Protein AF-A0A6J4S06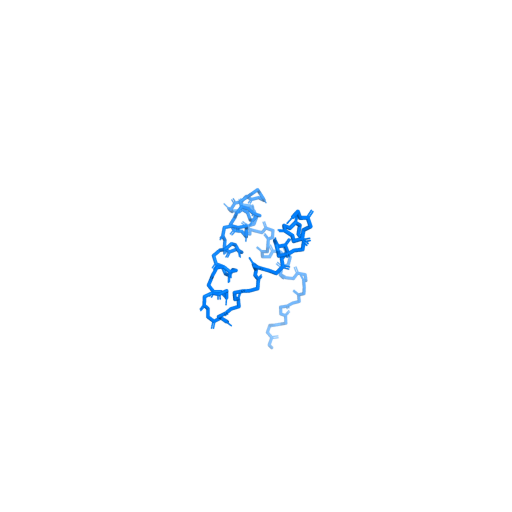5-F1 (afdb_monomer_lite)

Structure (mmCIF, N/CA/C/O backbone):
data_AF-A0A6J4S065-F1
#
_entry.id   AF-A0A6J4S065-F1
#
loop_
_atom_site.group_PDB
_atom_site.id
_atom_site.type_symbol
_atom_site.label_atom_id
_atom_site.label_alt_id
_atom_site.label_comp_id
_atom_site.label_asym_id
_atom_site.label_entity_id
_atom_site.label_seq_id
_atom_site.pdbx_PDB_ins_code
_atom_site.Cartn_x
_atom_site.Cartn_y
_atom_site.Cartn_z
_atom_site.occupancy
_atom_site.B_iso_or_equiv
_atom_site.auth_seq_id
_atom_site.auth_comp_id
_atom_site.auth_asym_id
_atom_site.auth_atom_id
_atom_site.pdbx_PDB_model_num
ATOM 1 N N . MET A 1 1 ? 20.597 -19.845 -6.286 1.00 65.31 1 MET A N 1
ATOM 2 C CA . MET A 1 1 ? 19.359 -19.359 -5.639 1.00 65.31 1 MET A CA 1
ATOM 3 C C . ME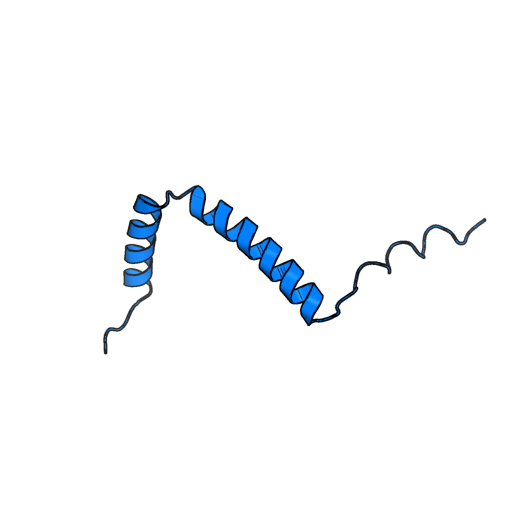T A 1 1 ? 18.988 -18.049 -6.316 1.00 65.31 1 MET A C 1
ATOM 5 O O . MET A 1 1 ? 19.884 -17.215 -6.421 1.00 65.31 1 MET A O 1
ATOM 9 N N . PRO A 1 2 ? 17.768 -17.884 -6.856 1.00 72.06 2 PRO A N 1
ATOM 10 C CA . PRO A 1 2 ? 17.351 -16.606 -7.428 1.00 72.06 2 PRO A CA 1
ATOM 11 C C . PRO A 1 2 ? 17.389 -15.550 -6.320 1.00 72.06 2 PRO A C 1
ATOM 13 O O . PRO A 1 2 ? 16.659 -15.637 -5.335 1.00 72.06 2 PRO A O 1
ATOM 16 N N . ASN A 1 3 ? 18.321 -14.607 -6.437 1.00 75.94 3 ASN A N 1
ATOM 17 C CA . ASN A 1 3 ? 18.419 -13.473 -5.532 1.00 75.94 3 ASN A CA 1
ATOM 18 C C . ASN A 1 3 ? 17.436 -12.425 -6.040 1.00 75.94 3 ASN A C 1
ATOM 20 O O . ASN A 1 3 ? 17.801 -11.611 -6.883 1.00 75.94 3 ASN A O 1
ATOM 24 N N . ILE A 1 4 ? 16.196 -12.476 -5.547 1.00 81.44 4 ILE A N 1
ATOM 25 C CA . ILE A 1 4 ? 15.204 -11.430 -5.803 1.00 81.44 4 ILE A CA 1
ATOM 26 C C . ILE A 1 4 ? 15.694 -10.163 -5.108 1.00 81.44 4 ILE A C 1
ATOM 28 O O . ILE A 1 4 ? 15.465 -9.932 -3.921 1.00 81.44 4 ILE A O 1
ATOM 32 N N . GLY A 1 5 ? 16.452 -9.374 -5.859 1.00 90.25 5 GLY A N 1
ATOM 33 C CA . GLY A 1 5 ? 16.949 -8.092 -5.407 1.00 90.25 5 GLY A CA 1
ATOM 34 C C . GLY A 1 5 ? 15.833 -7.046 -5.391 1.00 90.25 5 GLY A C 1
ATOM 35 O O . GLY A 1 5 ? 14.808 -7.208 -6.061 1.00 90.25 5 GLY A O 1
ATOM 36 N N . PRO A 1 6 ? 16.044 -5.917 -4.695 1.00 93.00 6 PRO A N 1
ATOM 37 C CA . PRO A 1 6 ? 15.094 -4.806 -4.694 1.00 93.00 6 PRO A CA 1
ATOM 38 C C . PRO A 1 6 ? 14.750 -4.313 -6.110 1.00 93.00 6 PRO A C 1
ATOM 40 O O . PRO A 1 6 ? 13.634 -3.865 -6.344 1.00 93.00 6 PRO A O 1
ATOM 43 N N . MET A 1 7 ? 15.666 -4.456 -7.075 1.00 91.62 7 MET A N 1
ATOM 44 C CA . MET A 1 7 ? 15.417 -4.110 -8.479 1.00 91.62 7 MET A CA 1
ATOM 45 C C . MET A 1 7 ? 14.361 -5.024 -9.128 1.00 91.62 7 MET A C 1
ATOM 47 O O . MET A 1 7 ? 13.435 -4.553 -9.782 1.00 91.62 7 MET A O 1
ATOM 51 N N . GLU A 1 8 ? 14.446 -6.333 -8.898 1.00 91.56 8 GLU A N 1
ATOM 52 C CA . GLU A 1 8 ? 13.506 -7.301 -9.469 1.00 91.56 8 GLU A CA 1
ATOM 53 C C . GLU A 1 8 ? 12.109 -7.144 -8.853 1.00 91.56 8 GLU A C 1
ATOM 55 O O . GLU A 1 8 ? 11.105 -7.177 -9.564 1.00 91.56 8 GLU A O 1
ATOM 60 N N . LEU A 1 9 ? 12.046 -6.823 -7.555 1.00 93.62 9 LEU A N 1
ATOM 61 C CA . LEU A 1 9 ? 10.800 -6.451 -6.884 1.00 93.62 9 LEU A CA 1
ATOM 62 C C . LEU A 1 9 ? 10.155 -5.202 -7.510 1.00 93.62 9 LEU A C 1
ATOM 64 O O . LEU A 1 9 ? 8.940 -5.178 -7.699 1.00 93.62 9 LEU A O 1
ATOM 68 N N . ILE A 1 10 ? 10.945 -4.179 -7.861 1.00 94.31 10 ILE A N 1
ATOM 69 C CA . ILE A 1 10 ? 10.443 -2.962 -8.522 1.00 94.31 10 ILE A CA 1
ATOM 70 C C . ILE A 1 10 ? 9.854 -3.284 -9.900 1.00 94.31 10 ILE A C 1
ATOM 72 O O . ILE A 1 10 ? 8.801 -2.746 -10.240 1.00 94.31 10 ILE A O 1
ATOM 76 N N . ILE A 1 11 ? 10.476 -4.175 -10.678 1.00 95.00 11 ILE A N 1
ATOM 77 C CA . ILE A 1 11 ? 9.938 -4.604 -11.981 1.00 95.00 11 ILE A CA 1
ATOM 78 C C . ILE A 1 11 ? 8.595 -5.311 -11.807 1.00 95.00 11 ILE A C 1
ATOM 80 O O . ILE A 1 11 ? 7.628 -4.982 -12.497 1.00 95.00 11 ILE A O 1
ATOM 84 N 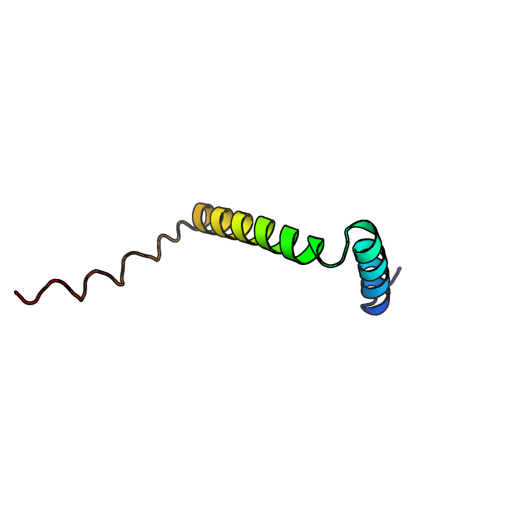N . VAL A 1 12 ? 8.510 -6.253 -10.867 1.00 93.94 12 VAL A N 1
ATOM 85 C CA . VAL A 1 12 ? 7.255 -6.955 -10.571 1.00 93.94 12 VAL A CA 1
ATOM 86 C C . VAL A 1 12 ? 6.181 -5.964 -10.123 1.00 93.94 12 VAL A C 1
ATOM 88 O O . VAL A 1 12 ? 5.049 -6.026 -10.601 1.00 93.94 12 VAL A O 1
ATOM 91 N N . LEU A 1 13 ? 6.540 -5.006 -9.264 1.00 93.69 13 LEU A N 1
ATOM 92 C CA . LEU A 1 13 ? 5.638 -3.947 -8.823 1.00 93.69 13 LEU A CA 1
ATOM 93 C C . LEU A 1 13 ? 5.170 -3.089 -10.005 1.00 93.69 13 LEU A C 1
ATOM 95 O O . LEU A 1 13 ? 3.985 -2.791 -10.092 1.00 93.69 13 LEU A O 1
ATOM 99 N N . ALA A 1 14 ? 6.055 -2.730 -10.935 1.00 95.19 14 ALA A N 1
ATOM 100 C CA . ALA A 1 14 ? 5.703 -1.964 -12.128 1.00 95.19 14 ALA A CA 1
ATOM 101 C C . ALA A 1 14 ? 4.698 -2.714 -13.016 1.00 95.19 14 ALA A C 1
ATOM 103 O O . ALA A 1 14 ? 3.708 -2.128 -13.451 1.00 95.19 14 ALA A O 1
ATOM 104 N N . ILE A 1 15 ? 4.890 -4.019 -13.229 1.00 95.81 15 ILE A N 1
ATOM 105 C CA . ILE A 1 15 ? 3.935 -4.852 -13.975 1.00 95.81 15 ILE A CA 1
ATOM 106 C C . ILE A 1 15 ? 2.597 -4.929 -13.229 1.00 95.81 15 ILE A C 1
ATOM 108 O O . ILE A 1 15 ? 1.541 -4.710 -13.823 1.00 95.81 15 ILE A O 1
ATOM 112 N N . ALA A 1 16 ? 2.622 -5.170 -11.916 1.00 94.56 16 ALA A N 1
ATOM 113 C CA . ALA A 1 16 ? 1.418 -5.203 -11.091 1.00 94.56 16 ALA A CA 1
ATOM 114 C C . ALA A 1 16 ? 0.663 -3.863 -11.122 1.00 94.56 16 ALA A C 1
ATOM 116 O O . ALA A 1 16 ? -0.562 -3.848 -11.207 1.00 94.56 16 ALA A O 1
ATOM 117 N N . LEU A 1 17 ? 1.383 -2.740 -11.117 1.00 94.56 17 LEU A N 1
ATOM 118 C CA . LEU A 1 17 ? 0.841 -1.388 -11.247 1.00 94.56 17 LEU A CA 1
ATOM 119 C C . LEU A 1 17 ? 0.193 -1.137 -12.609 1.00 94.56 17 LEU A C 1
ATOM 121 O O . LEU A 1 17 ? -0.765 -0.375 -12.668 1.00 94.56 17 LEU A O 1
ATOM 125 N N . ILE A 1 18 ? 0.678 -1.749 -13.689 1.00 95.06 18 ILE A N 1
ATOM 126 C CA . ILE A 1 18 ? 0.042 -1.651 -15.011 1.00 95.06 18 ILE A CA 1
ATOM 127 C C . ILE A 1 18 ? -1.269 -2.447 -15.028 1.00 95.06 18 ILE A C 1
ATOM 129 O O . ILE A 1 18 ? -2.274 -1.952 -15.530 1.00 95.06 18 ILE A O 1
ATOM 133 N N . VAL A 1 19 ? -1.278 -3.649 -14.444 1.00 94.69 19 VAL A N 1
ATOM 134 C CA . VAL A 1 19 ? -2.458 -4.531 -14.425 1.00 94.69 19 VAL A CA 1
ATOM 135 C C . VAL A 1 19 ? -3.545 -4.017 -13.473 1.00 94.69 19 VAL A C 1
ATOM 137 O O . VAL A 1 19 ? -4.712 -3.941 -13.850 1.00 94.69 19 VAL A O 1
ATOM 140 N N . LEU A 1 20 ? -3.185 -3.654 -12.238 1.00 92.00 20 LEU A N 1
ATOM 141 C CA . LEU A 1 20 ? -4.127 -3.129 -11.240 1.00 92.00 20 LEU A CA 1
ATOM 142 C C . LEU A 1 20 ? -4.373 -1.622 -11.404 1.00 92.00 20 LEU A C 1
ATOM 144 O O . LEU A 1 20 ? -5.438 -1.129 -11.045 1.00 92.00 20 LEU A O 1
ATOM 148 N N . GLY A 1 21 ? -3.404 -0.869 -11.914 1.00 91.94 21 GLY A N 1
ATOM 149 C CA . GLY A 1 21 ? -3.413 0.592 -11.920 1.00 91.94 21 GLY A CA 1
ATOM 150 C C . GLY A 1 21 ? -2.800 1.191 -10.639 1.00 91.94 21 GLY A C 1
ATOM 151 O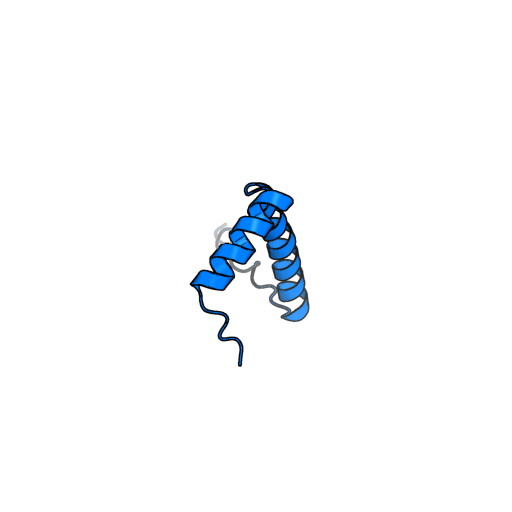 O . GLY A 1 21 ? -3.139 0.771 -9.527 1.00 91.94 21 GLY A O 1
ATOM 152 N N . PRO A 1 22 ? -1.975 2.255 -10.736 1.00 90.06 22 PRO A N 1
ATOM 153 C CA . PRO A 1 22 ? -1.302 2.863 -9.582 1.00 90.06 22 PRO A CA 1
ATOM 154 C C . PRO A 1 22 ? -2.254 3.471 -8.554 1.00 90.06 22 PRO A C 1
ATOM 156 O O . PRO A 1 22 ? -1.911 3.585 -7.382 1.00 90.06 22 PRO A O 1
ATOM 159 N N . LYS A 1 23 ? -3.470 3.832 -8.973 1.00 91.31 23 LYS A N 1
ATOM 160 C CA . LYS A 1 23 ? -4.507 4.360 -8.081 1.00 91.31 23 LYS A CA 1
ATOM 161 C C . LYS A 1 23 ? -5.191 3.275 -7.244 1.00 91.31 23 LYS A C 1
ATOM 163 O O . LYS A 1 23 ? -5.666 3.591 -6.160 1.00 91.31 23 LYS A O 1
ATOM 168 N N . LYS A 1 24 ? -5.214 2.016 -7.704 1.00 89.94 24 LYS A N 1
ATOM 169 C CA . LYS A 1 24 ? -5.884 0.919 -6.985 1.00 89.94 24 LYS A CA 1
ATOM 170 C C . LYS A 1 24 ? -5.036 0.344 -5.853 1.00 89.94 24 LYS A C 1
ATOM 172 O O . LYS A 1 24 ? -5.596 -0.066 -4.844 1.00 89.94 24 LYS A O 1
ATOM 177 N N . LEU A 1 25 ? -3.705 0.368 -5.959 1.00 91.00 25 LEU A N 1
ATOM 178 C CA . LEU A 1 25 ? -2.827 -0.074 -4.865 1.00 91.00 25 LEU A CA 1
ATOM 179 C C . LEU A 1 25 ? -3.068 0.660 -3.530 1.00 91.00 25 LEU A C 1
ATOM 181 O O . LEU A 1 25 ? -3.259 -0.021 -2.523 1.00 91.00 25 LEU A O 1
ATOM 185 N N . PRO A 1 26 ? -3.097 2.008 -3.463 1.00 89.19 26 PRO A N 1
ATOM 186 C CA . PRO A 1 26 ? -3.363 2.707 -2.207 1.00 89.19 26 PRO A CA 1
ATOM 187 C C . PRO A 1 26 ? -4.803 2.513 -1.722 1.00 89.19 26 PRO A C 1
ATOM 189 O O . PRO A 1 26 ? -5.045 2.528 -0.520 1.00 89.19 26 PRO A O 1
ATOM 192 N N . GLU A 1 27 ? -5.761 2.323 -2.629 1.00 93.00 27 GLU A N 1
ATOM 193 C CA . GLU A 1 27 ? -7.157 2.046 -2.284 1.00 93.00 27 GLU A CA 1
ATOM 194 C C . GLU A 1 27 ? -7.299 0.684 -1.585 1.00 93.00 27 GLU A C 1
ATOM 196 O O . GLU A 1 27 ? -7.850 0.613 -0.486 1.00 93.00 27 GLU A O 1
ATOM 201 N N . VAL A 1 28 ? -6.701 -0.365 -2.162 1.00 92.00 28 VAL A N 1
ATOM 202 C CA . VAL A 1 28 ? -6.643 -1.714 -1.576 1.00 92.00 28 VAL A CA 1
ATOM 203 C C . VAL A 1 28 ? -5.831 -1.717 -0.280 1.00 92.00 28 VAL A C 1
ATOM 205 O O . VAL A 1 28 ? -6.252 -2.295 0.715 1.00 92.00 28 VAL A O 1
ATOM 208 N N . GLY A 1 29 ? -4.694 -1.018 -0.236 1.00 93.25 29 GLY A N 1
ATOM 209 C CA . GLY A 1 29 ? -3.898 -0.895 0.986 1.00 93.25 29 GLY A CA 1
ATOM 210 C C . GLY A 1 29 ? -4.659 -0.209 2.125 1.00 93.25 29 GLY A C 1
ATOM 211 O O . GLY A 1 29 ? -4.550 -0.622 3.277 1.00 93.25 29 GLY A O 1
ATOM 212 N N . ARG A 1 30 ? -5.482 0.804 1.823 1.00 94.38 30 ARG A N 1
ATOM 213 C CA . ARG A 1 30 ? -6.328 1.479 2.821 1.00 94.38 30 ARG A CA 1
ATOM 214 C C . ARG A 1 30 ? -7.455 0.583 3.329 1.00 94.38 30 ARG A C 1
ATOM 216 O O . ARG A 1 30 ? -7.723 0.613 4.528 1.00 94.38 30 ARG A O 1
ATOM 223 N N . SER A 1 31 ? -8.119 -0.182 2.461 1.00 94.31 31 SER A 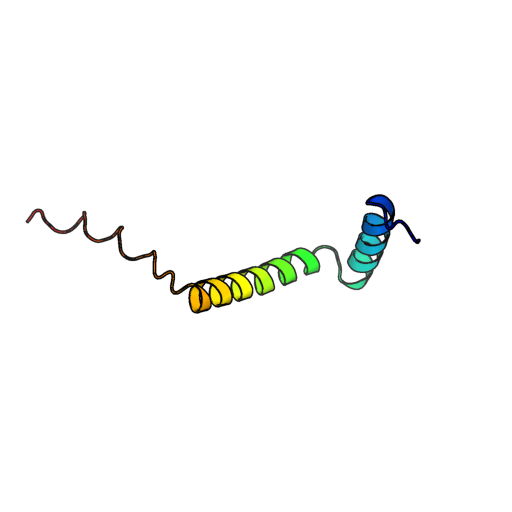N 1
ATOM 224 C CA . SER A 1 31 ? -9.197 -1.087 2.884 1.00 94.31 31 SER A CA 1
ATOM 225 C C . SER A 1 31 ? -8.657 -2.251 3.717 1.00 94.31 31 SER A C 1
ATOM 227 O O . SER A 1 31 ? -9.166 -2.509 4.806 1.00 94.31 31 SER A O 1
ATOM 229 N N . VAL A 1 32 ? -7.560 -2.871 3.272 1.00 95.69 32 VAL A N 1
ATOM 230 C CA . VAL A 1 32 ? -6.858 -3.922 4.020 1.00 95.69 32 VAL A CA 1
ATOM 231 C C . VAL A 1 32 ? -6.304 -3.375 5.333 1.00 95.69 32 VAL A C 1
ATOM 233 O O . VAL A 1 32 ? -6.481 -4.001 6.368 1.00 95.69 32 VAL A O 1
ATOM 236 N N . GLY A 1 33 ? -5.696 -2.187 5.333 1.00 94.00 33 GLY A N 1
ATOM 237 C CA . GLY A 1 33 ? -5.135 -1.575 6.538 1.00 94.00 33 GLY A CA 1
ATOM 238 C C . GLY A 1 33 ? -6.183 -1.287 7.616 1.00 94.00 33 GLY A C 1
ATOM 239 O O . GLY A 1 33 ? -5.924 -1.525 8.794 1.00 94.00 33 GLY A O 1
ATOM 240 N N . LYS A 1 34 ? -7.381 -0.831 7.228 1.00 94.19 34 LYS A N 1
ATOM 241 C CA . LYS A 1 34 ? -8.512 -0.679 8.159 1.00 94.19 34 LYS A CA 1
ATOM 242 C C . LYS A 1 34 ? -8.940 -2.026 8.741 1.00 94.19 34 LYS A C 1
ATOM 244 O O . LYS A 1 34 ? -8.992 -2.149 9.959 1.00 94.19 34 LYS A O 1
ATOM 249 N N . GLY A 1 35 ? -9.132 -3.038 7.893 1.00 94.94 35 GLY A N 1
ATOM 250 C CA . GLY A 1 35 ? -9.498 -4.384 8.343 1.00 94.94 35 GLY A CA 1
ATOM 251 C C . GLY A 1 35 ? -8.438 -5.022 9.244 1.00 94.94 35 GLY A C 1
ATOM 252 O O . GLY A 1 35 ? -8.771 -5.593 10.272 1.00 94.94 35 GLY A O 1
ATOM 253 N N . MET A 1 36 ? -7.150 -4.865 8.925 1.00 94.50 36 MET A N 1
ATOM 254 C CA . MET A 1 36 ? -6.050 -5.340 9.770 1.00 94.50 36 MET A CA 1
ATOM 255 C C . MET A 1 36 ? -5.993 -4.610 11.110 1.00 94.50 36 MET A C 1
ATOM 257 O O . MET A 1 36 ? -5.655 -5.231 12.113 1.00 94.50 36 MET A O 1
ATOM 261 N N . ARG A 1 37 ? -6.311 -3.311 11.147 1.00 91.12 37 ARG A N 1
ATOM 262 C CA . ARG A 1 37 ? -6.388 -2.546 12.396 1.00 91.12 37 ARG A CA 1
ATOM 263 C C . ARG A 1 37 ? -7.544 -3.028 13.262 1.00 91.12 37 ARG A C 1
ATOM 265 O O . ARG A 1 37 ? -7.308 -3.326 14.418 1.00 91.12 37 ARG A O 1
ATOM 272 N N . GLU A 1 38 ? -8.743 -3.161 12.703 1.00 90.12 38 GLU A N 1
ATOM 273 C CA . GLU A 1 38 ? -9.916 -3.674 13.426 1.00 90.12 38 GLU A CA 1
ATOM 274 C C . GLU A 1 38 ? -9.702 -5.114 13.903 1.00 90.12 38 GLU A C 1
ATOM 276 O O . GLU A 1 38 ? -10.019 -5.449 15.044 1.00 90.12 38 GLU A O 1
ATOM 281 N N . PHE A 1 39 ? -9.089 -5.951 13.060 1.00 93.31 39 PHE A N 1
ATOM 282 C CA . PHE A 1 39 ? -8.689 -7.306 13.419 1.00 93.31 39 PHE A CA 1
ATOM 283 C C . PHE A 1 39 ? -7.698 -7.274 14.582 1.00 93.31 39 PHE A C 1
ATOM 285 O O . PHE A 1 39 ? -7.963 -7.873 15.616 1.00 93.31 39 PHE A O 1
ATOM 292 N N . LYS A 1 40 ? -6.602 -6.512 14.468 1.00 89.69 40 LYS A N 1
ATOM 293 C CA . LYS A 1 40 ? -5.613 -6.360 15.542 1.00 89.69 40 LYS A CA 1
ATOM 294 C C . LYS A 1 40 ? -6.249 -5.850 16.833 1.00 89.69 40 LYS A C 1
ATOM 296 O O . LYS A 1 40 ? -5.970 -6.413 17.880 1.00 89.69 40 LYS A O 1
ATOM 301 N N . ASP A 1 41 ? -7.092 -4.827 16.765 1.00 88.88 41 ASP A N 1
ATOM 302 C CA . ASP A 1 41 ? -7.753 -4.235 17.930 1.00 88.88 41 ASP A CA 1
ATOM 303 C C . ASP A 1 41 ? -8.661 -5.281 18.616 1.00 88.88 41 ASP A C 1
ATOM 305 O O . ASP A 1 41 ? -8.636 -5.411 19.840 1.00 88.88 41 ASP A O 1
ATOM 309 N N . SER A 1 42 ? -9.347 -6.123 17.831 1.00 86.81 42 SER A N 1
ATOM 310 C CA . SER A 1 42 ? -10.170 -7.236 18.332 1.00 86.81 42 SER A CA 1
ATOM 311 C C . SER A 1 42 ? -9.347 -8.368 18.960 1.00 86.81 42 SER A C 1
ATOM 313 O O . SER A 1 42 ? -9.770 -8.946 19.958 1.00 86.81 42 SER A O 1
ATOM 315 N N . ILE A 1 43 ? -8.175 -8.701 18.401 1.00 90.38 43 ILE A N 1
ATOM 316 C CA . ILE A 1 43 ? -7.307 -9.769 18.938 1.00 90.38 43 ILE A CA 1
ATOM 317 C C . ILE A 1 43 ? -6.495 -9.283 20.144 1.00 90.38 43 ILE A C 1
ATOM 319 O O . ILE A 1 43 ? -6.264 -10.041 21.082 1.00 90.38 43 ILE A O 1
ATOM 323 N N . SER A 1 44 ? -6.038 -8.031 20.131 1.00 82.38 44 SER A N 1
ATOM 324 C CA . SER A 1 44 ? -5.219 -7.458 21.201 1.00 82.38 44 SER A CA 1
ATOM 325 C C . SER A 1 44 ? -6.034 -6.967 22.399 1.00 82.38 44 SER A C 1
ATOM 327 O O . SER A 1 44 ? -5.424 -6.612 23.403 1.00 82.38 44 SER A O 1
ATOM 329 N N . GLY A 1 45 ? -7.372 -6.952 22.327 1.00 68.12 45 GLY A N 1
ATOM 330 C CA . GLY A 1 45 ? -8.235 -6.499 23.426 1.00 68.12 45 GLY A CA 1
ATOM 331 C C . GLY A 1 45 ? -7.965 -5.052 23.849 1.00 68.12 45 GLY A C 1
ATOM 332 O O . GLY A 1 45 ? -8.245 -4.669 24.983 1.00 68.12 45 GLY A O 1
ATOM 333 N N . ASP A 1 46 ? -7.368 -4.259 22.957 1.00 64.25 46 ASP A N 1
ATOM 334 C CA . ASP A 1 46 ? -6.815 -2.952 23.280 1.00 64.25 46 ASP A CA 1
ATOM 335 C C . ASP A 1 46 ? -7.904 -1.886 23.177 1.00 64.25 46 ASP A C 1
ATOM 337 O O . ASP A 1 46 ? -7.974 -1.115 22.221 1.00 64.25 46 ASP A O 1
ATOM 341 N N . ASN A 1 47 ? -8.772 -1.854 24.186 1.00 60.81 47 ASN A N 1
ATOM 342 C CA . ASN A 1 47 ? -9.800 -0.834 24.366 1.00 60.81 47 ASN A CA 1
ATOM 343 C C . ASN A 1 47 ? -9.186 0.482 24.896 1.00 60.81 47 ASN A C 1
ATOM 345 O O . ASN A 1 47 ? -9.671 1.081 25.849 1.00 60.81 47 ASN A O 1
ATOM 349 N N . ARG A 1 48 ? -8.063 0.928 24.317 1.00 60.19 48 ARG A N 1
ATOM 350 C CA . ARG A 1 48 ? -7.446 2.226 24.627 1.00 60.19 48 ARG A CA 1
ATOM 351 C C . ARG A 1 48 ? -8.120 3.304 23.797 1.00 60.19 48 ARG A C 1
ATOM 353 O O . ARG A 1 48 ? -7.614 3.671 22.732 1.00 60.19 48 ARG A O 1
ATOM 360 N N . ARG A 1 49 ? -9.295 3.750 24.247 1.00 57.19 49 ARG A N 1
ATOM 361 C CA . ARG A 1 49 ? -9.958 4.971 23.765 1.00 57.19 49 ARG A CA 1
ATOM 362 C C . ARG A 1 49 ? -11.157 5.373 24.638 1.00 57.19 49 ARG A C 1
ATOM 364 O O . ARG A 1 49 ? -12.209 5.652 24.099 1.00 57.19 49 ARG A O 1
ATOM 371 N N . ASP A 1 50 ? -10.977 5.442 25.957 1.00 57.69 50 ASP A N 1
ATOM 372 C CA . ASP A 1 50 ? -11.957 6.071 26.868 1.00 57.69 50 ASP A CA 1
ATOM 373 C C . ASP A 1 50 ? -11.292 6.942 27.969 1.00 57.69 50 ASP A C 1
ATOM 375 O O . ASP A 1 50 ? -11.937 7.306 28.946 1.00 57.69 50 ASP A O 1
ATOM 379 N N . ASP A 1 51 ? -10.010 7.320 27.832 1.00 57.97 51 ASP A N 1
ATOM 380 C CA . ASP A 1 51 ? -9.283 8.084 28.875 1.00 57.97 51 ASP A CA 1
ATOM 381 C C . ASP A 1 51 ? -9.202 9.609 28.627 1.00 57.97 51 ASP A C 1
ATOM 383 O O . ASP A 1 51 ? -8.667 10.333 29.464 1.00 57.97 51 ASP A O 1
ATOM 387 N N . ASP A 1 52 ? -9.757 10.128 27.523 1.00 59.50 52 ASP A N 1
ATOM 388 C CA . ASP A 1 52 ? -9.713 11.568 27.192 1.00 59.50 52 ASP A CA 1
ATOM 389 C C . ASP A 1 52 ? -11.028 12.330 27.498 1.00 59.50 52 ASP A C 1
ATOM 391 O O . ASP A 1 52 ? -11.102 13.535 27.264 1.00 59.50 52 ASP A O 1
ATOM 395 N N . GLU A 1 53 ? -12.065 11.676 28.052 1.00 56.91 53 GLU A N 1
ATOM 396 C CA . GLU A 1 53 ? -13.362 12.323 28.372 1.00 56.91 53 GLU A CA 1
ATOM 397 C C . GLU A 1 53 ? -13.589 12.578 29.884 1.00 56.91 53 GLU A C 1
ATOM 399 O O . GLU A 1 53 ? -14.461 13.355 30.268 1.00 56.91 53 GLU A O 1
ATOM 404 N N . LEU A 1 54 ? -12.764 12.020 30.781 1.00 60.91 54 LEU A N 1
ATOM 405 C CA . LEU A 1 54 ? -12.974 12.120 32.241 1.00 60.91 54 LEU A CA 1
ATOM 406 C C . LEU A 1 54 ? -12.428 13.405 32.902 1.00 60.91 54 LEU A C 1
ATOM 408 O O . LEU A 1 54 ? -12.656 13.620 34.094 1.00 60.91 54 LEU A O 1
ATOM 412 N N . VAL A 1 55 ? -11.725 14.275 32.167 1.00 61.25 55 VAL A N 1
ATOM 413 C CA . VAL A 1 55 ? -11.080 15.482 32.736 1.00 61.25 55 VAL A CA 1
ATOM 414 C C . VAL A 1 55 ? -11.928 16.756 32.565 1.00 61.25 55 VAL A C 1
ATOM 416 O O . VAL A 1 55 ? -11.700 17.737 33.267 1.00 61.25 55 VAL A O 1
ATOM 419 N N . ALA A 1 56 ? -12.951 16.755 31.702 1.00 65.81 56 ALA A N 1
ATOM 420 C CA . ALA A 1 56 ? -13.713 17.968 31.373 1.00 65.81 56 ALA A CA 1
ATOM 421 C C . ALA A 1 56 ? -14.996 18.198 32.207 1.00 65.81 56 ALA A C 1
ATOM 423 O O . ALA A 1 56 ? -15.598 19.260 32.095 1.00 65.81 56 ALA A O 1
ATOM 424 N N . GLY A 1 57 ? -15.425 17.236 33.036 1.00 62.56 57 GLY A N 1
ATOM 425 C CA . GLY A 1 57 ? -16.762 17.243 33.660 1.00 62.56 57 GLY A CA 1
ATOM 426 C C . GLY A 1 57 ? -16.813 17.234 35.191 1.00 62.56 57 GLY A C 1
ATOM 427 O O . GLY A 1 57 ? -17.848 16.882 35.750 1.00 62.56 57 GLY A O 1
ATOM 428 N N . ARG A 1 58 ? -15.717 17.550 35.898 1.00 68.69 58 ARG A N 1
ATOM 429 C CA . ARG A 1 58 ? -15.663 17.514 37.378 1.00 68.69 58 ARG A CA 1
ATOM 430 C C . ARG A 1 58 ? -15.268 18.855 37.994 1.00 68.69 58 ARG A C 1
ATOM 432 O O . ARG A 1 58 ? -14.414 18.922 38.876 1.00 68.69 58 ARG A O 1
ATOM 439 N N . SER A 1 59 ? -15.889 19.923 37.517 1.00 65.44 59 SER A N 1
ATO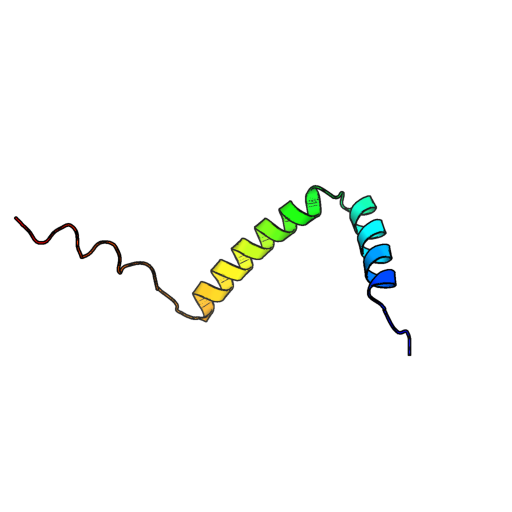M 440 C CA . SER A 1 59 ? -15.781 21.249 38.122 1.00 65.44 59 SER A CA 1
ATOM 441 C C . SER A 1 59 ? -17.074 22.037 37.930 1.00 65.44 59 SER A C 1
ATOM 443 O O . SER A 1 59 ? -17.042 23.115 37.350 1.00 65.44 59 SER A O 1
ATOM 445 N N . GLU A 1 60 ? -18.192 21.480 38.395 1.00 57.69 60 GLU A N 1
ATOM 446 C CA . GLU A 1 60 ? -19.403 22.216 38.791 1.00 57.69 60 GLU A CA 1
ATOM 447 C C . GLU A 1 60 ? -19.993 21.566 40.048 1.00 57.69 60 GLU A C 1
ATOM 449 O O . GLU A 1 60 ? -19.987 20.312 40.120 1.00 57.69 60 GLU A O 1
#

pLDDT: mean 82.92, std 14.07, range [56.91, 95.81]

Organism: NCBI:txid1162706

Sequence (60 aa):
MPNIGPMELIIVLAIALIVLGPKKLPEVGRSVGKGMREFKDSISGDNRRDDDELVAGRSE

InterPro domains:
  IPR003369 Sec-independent protein translocase protein TatA/B/E [PF02416] (3-45)
  IPR006312 Sec-independent protein translocase protein TatA/E [MF_00236] (1-60)
  IPR006312 Sec-independent protein translocase protein TatA/E [TIGR01411] (4-46)

Radius of gyration: 21.17 Å; chains: 1; bounding box: 39×42×54 Å

Secondary structure (DSSP, 8-state):
-----HHHHHHHHHHHHHHH-TTHHHHHHHHHHHHHHHHHHHHHT----SSSSTTSS---

Foldseek 3Di:
DPPCDPVVVVVVVVVVCVVCNPVVVVVVVVVVVVVVVVVCCVVVVPPPDDPPPVPPPPDD